Protein AF-A0A922YQ89-F1 (afdb_monomer_lite)

Sequence (114 aa):
MLVVNDPKRHALLHRCVQNNLPGCRIDVVDSYLDAMERSIRMDAHLLVLDLAMDSVLVPALKRFLARAAPQTLIHVFDDSRDHALCAGIDCNRPSVVLLKQSFSALTSGHIPLD

Secondary structure (DSSP, 8-state):
-EE---HHHHHHHHHHHHHHSTT----EES-HHHHHHHHHHSSSEEEEEETTT-TTTHHHHHHHHHHH-TTEEEEEE--TTGGGTT--SSTT-HHHHHHHHHHHHHHTT-----

pLDDT: mean 82.58, std 13.04, range [37.62, 93.25]

Structure (mmCIF, N/CA/C/O backbone):
data_AF-A0A922YQ89-F1
#
_entry.id   AF-A0A922YQ89-F1
#
loop_
_atom_site.group_PDB
_atom_site.id
_atom_site.type_symbol
_atom_site.label_atom_id
_atom_site.label_alt_id
_atom_site.label_comp_id
_atom_site.label_asym_id
_atom_site.label_entity_id
_atom_site.label_seq_id
_atom_site.pdbx_PDB_ins_code
_atom_site.Cartn_x
_atom_site.Cartn_y
_atom_site.Cartn_z
_atom_site.occupancy
_atom_site.B_iso_or_equiv
_atom_site.auth_seq_id
_atom_site.auth_comp_id
_atom_site.auth_asym_id
_atom_site.auth_atom_id
_atom_site.pdbx_PDB_model_num
ATOM 1 N N . MET A 1 1 ? -3.128 -4.750 2.204 1.00 88.31 1 MET A N 1
ATOM 2 C CA . MET A 1 1 ? -3.628 -4.643 0.820 1.00 88.31 1 MET A CA 1
ATOM 3 C C . MET A 1 1 ? -2.672 -3.789 -0.001 1.00 88.31 1 MET A C 1
ATOM 5 O O . MET A 1 1 ? -2.197 -2.779 0.509 1.00 88.31 1 MET A O 1
ATOM 9 N N . LEU A 1 2 ? -2.361 -4.205 -1.228 1.00 87.06 2 LEU A N 1
ATOM 10 C CA . LEU A 1 2 ? -1.453 -3.515 -2.150 1.00 87.06 2 LEU A CA 1
ATOM 11 C C . LEU A 1 2 ? -2.214 -3.095 -3.413 1.00 87.06 2 LEU A C 1
ATOM 13 O O . LEU A 1 2 ? -2.877 -3.936 -4.016 1.00 87.06 2 LEU A O 1
ATOM 17 N N . VAL A 1 3 ? -2.080 -1.828 -3.812 1.00 86.12 3 VAL A N 1
ATOM 18 C CA . VAL A 1 3 ? -2.616 -1.282 -5.068 1.00 86.12 3 VAL A CA 1
ATOM 19 C C . VAL A 1 3 ? -1.448 -0.870 -5.959 1.00 86.12 3 VAL A C 1
ATOM 21 O O . VAL A 1 3 ? -0.866 0.196 -5.759 1.00 86.12 3 VAL A O 1
ATOM 24 N N . VAL A 1 4 ? -1.051 -1.753 -6.874 1.00 84.44 4 VAL A N 1
ATOM 25 C CA . VAL A 1 4 ? 0.159 -1.620 -7.704 1.00 84.44 4 VAL A CA 1
ATOM 26 C C . VAL A 1 4 ? -0.110 -2.253 -9.065 1.00 84.44 4 VAL A C 1
ATOM 28 O O . VAL A 1 4 ? -0.546 -3.401 -9.123 1.00 84.44 4 VAL A O 1
ATOM 31 N N . ASN A 1 5 ? 0.210 -1.547 -10.149 1.00 83.75 5 ASN A N 1
ATOM 32 C CA . ASN A 1 5 ? 0.087 -2.066 -11.516 1.00 83.75 5 ASN A CA 1
ATOM 33 C C . ASN A 1 5 ? 1.415 -2.591 -12.100 1.00 83.75 5 ASN A C 1
ATOM 35 O O . ASN A 1 5 ? 1.392 -3.418 -13.010 1.00 83.75 5 ASN A O 1
ATOM 39 N N . ASP A 1 6 ? 2.569 -2.147 -11.588 1.00 84.56 6 ASP A N 1
ATOM 40 C CA . ASP A 1 6 ? 3.882 -2.587 -12.068 1.00 84.56 6 ASP A CA 1
ATOM 41 C C . ASP A 1 6 ? 4.301 -3.939 -11.444 1.00 84.56 6 ASP A C 1
ATOM 43 O O . ASP A 1 6 ? 4.447 -4.044 -10.220 1.00 84.56 6 ASP A O 1
ATOM 47 N N . PRO A 1 7 ? 4.575 -4.986 -12.250 1.00 84.50 7 PRO A N 1
ATOM 48 C CA . PRO A 1 7 ? 4.937 -6.305 -11.732 1.00 84.50 7 PRO A CA 1
ATOM 49 C C . PRO A 1 7 ? 6.241 -6.336 -10.922 1.00 84.50 7 PRO A C 1
ATOM 51 O O . PRO A 1 7 ? 6.367 -7.134 -9.989 1.00 84.50 7 PRO A O 1
ATOM 54 N N . LYS A 1 8 ? 7.227 -5.488 -11.254 1.00 84.38 8 LYS A N 1
ATOM 55 C CA . LYS A 1 8 ? 8.519 -5.463 -10.545 1.00 84.38 8 LYS A CA 1
ATOM 56 C C . LYS A 1 8 ? 8.358 -4.836 -9.166 1.00 84.38 8 LYS A C 1
ATOM 58 O O . LYS A 1 8 ? 8.871 -5.371 -8.182 1.00 84.38 8 LYS A O 1
ATOM 63 N N . ARG A 1 9 ? 7.614 -3.735 -9.082 1.00 84.88 9 ARG A N 1
ATOM 64 C CA . ARG A 1 9 ? 7.265 -3.062 -7.835 1.00 84.88 9 ARG A CA 1
ATOM 65 C C . ARG A 1 9 ? 6.369 -3.942 -6.979 1.00 84.88 9 ARG A C 1
ATOM 67 O O . ARG A 1 9 ? 6.618 -4.051 -5.783 1.00 84.88 9 ARG A O 1
ATOM 74 N N . HIS A 1 10 ? 5.413 -4.651 -7.578 1.00 87.19 10 HIS A N 1
ATOM 75 C CA . HIS A 1 10 ? 4.620 -5.644 -6.861 1.00 87.19 10 HIS A CA 1
ATOM 76 C C . HIS A 1 10 ? 5.519 -6.709 -6.215 1.00 87.19 10 HIS A C 1
ATOM 78 O O . HIS A 1 10 ? 5.420 -6.931 -5.009 1.00 87.19 10 HIS A O 1
ATOM 84 N N . ALA A 1 11 ? 6.455 -7.304 -6.963 1.00 87.06 11 ALA A N 1
ATOM 85 C CA . ALA A 1 11 ? 7.388 -8.292 -6.418 1.00 87.06 11 ALA A CA 1
ATOM 86 C C . ALA A 1 11 ? 8.269 -7.720 -5.288 1.00 87.06 11 ALA A C 1
ATOM 88 O O . ALA A 1 11 ? 8.491 -8.388 -4.275 1.00 87.06 11 ALA A O 1
ATOM 89 N N . LEU A 1 12 ? 8.741 -6.476 -5.429 1.00 86.12 12 LEU A N 1
ATOM 90 C CA . LEU A 1 12 ? 9.518 -5.778 -4.401 1.00 86.12 12 LEU A CA 1
ATOM 91 C C . LEU A 1 12 ? 8.704 -5.568 -3.118 1.00 86.12 12 LEU A C 1
ATOM 93 O O . LEU A 1 12 ? 9.168 -5.907 -2.028 1.00 86.12 12 LEU A O 1
ATOM 97 N N . LEU A 1 13 ? 7.497 -5.019 -3.245 1.00 87.06 13 LEU A N 1
ATOM 98 C CA . LEU A 1 13 ? 6.607 -4.727 -2.124 1.00 87.06 13 LEU A CA 1
ATOM 99 C C . LEU A 1 13 ? 6.164 -6.006 -1.427 1.00 87.06 13 LEU A C 1
ATOM 101 O O . LEU A 1 13 ? 6.235 -6.090 -0.203 1.00 87.06 13 LEU A O 1
ATOM 105 N N . HIS A 1 14 ? 5.794 -7.024 -2.198 1.00 88.25 14 HIS A N 1
ATOM 106 C CA . HIS A 1 14 ? 5.426 -8.330 -1.675 1.00 88.25 14 HIS A CA 1
ATOM 107 C C . HIS A 1 14 ? 6.570 -8.940 -0.859 1.00 88.25 14 HIS A C 1
ATOM 109 O O . 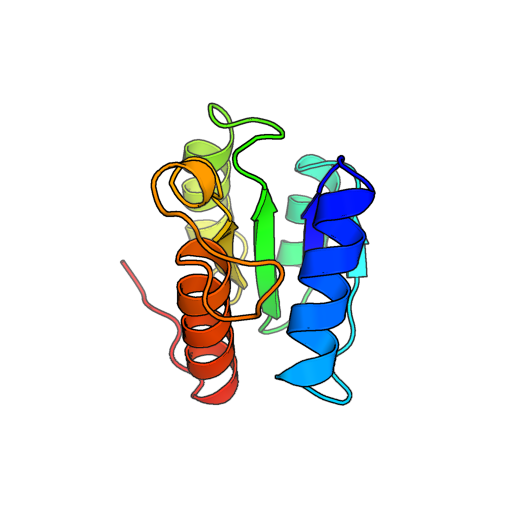HIS A 1 14 ? 6.375 -9.329 0.292 1.00 88.25 14 HIS A O 1
ATOM 115 N N . ARG A 1 15 ? 7.796 -8.940 -1.404 1.00 86.50 15 ARG A N 1
ATOM 116 C CA . ARG A 1 15 ? 8.987 -9.414 -0.685 1.00 86.50 15 ARG A CA 1
ATOM 117 C C . ARG A 1 15 ? 9.264 -8.588 0.571 1.00 86.50 15 ARG A C 1
ATOM 119 O O . ARG A 1 15 ? 9.636 -9.145 1.600 1.00 86.50 15 ARG A O 1
ATOM 126 N N . CYS A 1 16 ? 9.076 -7.270 0.506 1.00 86.38 16 CYS A N 1
ATOM 127 C CA . CYS A 1 16 ? 9.237 -6.395 1.662 1.00 86.38 16 CYS A CA 1
ATOM 128 C C . CYS A 1 16 ? 8.245 -6.754 2.776 1.00 86.38 16 CYS A C 1
ATOM 130 O O . CYS A 1 16 ? 8.664 -6.940 3.918 1.00 86.38 16 CYS A O 1
ATOM 132 N N . VAL A 1 17 ? 6.959 -6.920 2.457 1.00 87.25 17 VAL A N 1
ATOM 133 C CA . VAL A 1 17 ? 5.942 -7.314 3.443 1.00 87.25 17 VAL A CA 1
ATOM 134 C C . VAL A 1 17 ? 6.279 -8.680 4.038 1.00 87.25 17 VAL A C 1
ATOM 136 O O . VAL A 1 17 ? 6.332 -8.804 5.254 1.00 87.25 17 VAL A O 1
ATOM 139 N N . GLN A 1 18 ? 6.595 -9.682 3.214 1.00 86.19 18 GLN A N 1
ATOM 140 C CA . GLN A 1 18 ? 6.920 -11.030 3.696 1.00 86.19 18 GLN A CA 1
ATOM 141 C C . GLN A 1 18 ? 8.124 -11.062 4.646 1.00 86.19 18 GLN A C 1
ATOM 143 O O . GLN A 1 18 ? 8.107 -11.798 5.630 1.00 86.19 18 GLN A O 1
ATOM 148 N N . ASN A 1 19 ? 9.154 -10.258 4.372 1.00 86.06 19 ASN A N 1
ATOM 149 C CA . ASN A 1 19 ? 10.364 -10.217 5.193 1.00 86.06 19 ASN A CA 1
ATOM 150 C C . ASN A 1 19 ? 10.167 -9.500 6.537 1.00 86.06 19 ASN A C 1
ATOM 152 O O . ASN A 1 19 ? 10.887 -9.799 7.484 1.00 86.06 19 ASN A O 1
ATOM 156 N N . ASN A 1 20 ? 9.254 -8.525 6.614 1.00 84.81 20 ASN A N 1
ATOM 157 C CA . ASN A 1 20 ? 9.077 -7.696 7.814 1.00 84.81 20 ASN A CA 1
ATOM 158 C C . ASN A 1 20 ? 7.825 -8.075 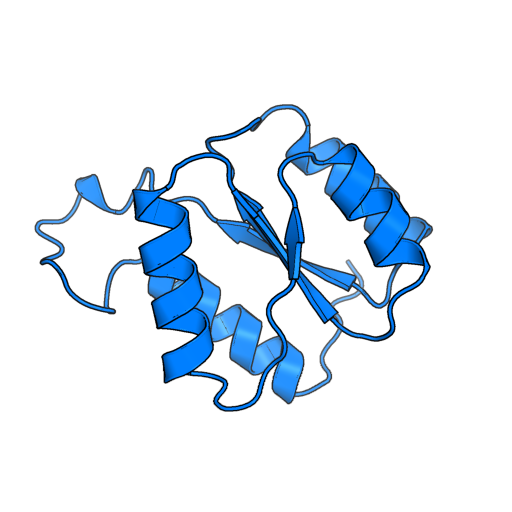8.623 1.00 84.81 20 ASN A C 1
ATOM 160 O O . ASN A 1 20 ? 7.772 -7.802 9.817 1.00 84.81 20 ASN A O 1
ATOM 164 N N . LEU A 1 21 ? 6.835 -8.708 7.991 1.00 84.50 21 LEU A N 1
ATOM 165 C CA . LEU A 1 21 ? 5.575 -9.147 8.590 1.00 84.50 21 LEU A CA 1
ATOM 166 C C . LEU A 1 21 ? 5.272 -10.602 8.176 1.00 84.50 21 LEU A C 1
ATOM 168 O O . LEU A 1 21 ? 4.349 -10.852 7.389 1.00 84.50 21 LEU A O 1
ATOM 172 N N . PRO A 1 22 ? 6.050 -11.585 8.668 1.00 80.88 22 PRO A N 1
ATOM 173 C CA . PRO A 1 22 ? 5.823 -12.988 8.340 1.00 80.88 22 PRO A CA 1
ATOM 174 C C . PRO A 1 22 ? 4.431 -13.433 8.814 1.00 80.88 22 PRO A C 1
ATOM 176 O O . PRO A 1 22 ? 4.040 -13.188 9.952 1.00 80.88 22 PRO A O 1
ATOM 179 N N . GLY A 1 23 ? 3.671 -14.079 7.926 1.00 81.12 23 GLY A N 1
ATOM 180 C CA . GLY A 1 23 ? 2.295 -14.520 8.198 1.00 81.12 23 GLY A CA 1
ATOM 181 C C . GLY A 1 23 ? 1.211 -13.467 7.938 1.00 81.12 23 GLY A C 1
ATOM 182 O O . GLY A 1 23 ? 0.028 -13.775 8.069 1.00 81.12 23 GLY A O 1
ATOM 183 N N . CYS A 1 24 ? 1.577 -12.247 7.528 1.00 84.00 24 CYS A N 1
ATOM 184 C CA . CYS A 1 24 ? 0.602 -11.248 7.101 1.00 84.00 24 CYS A CA 1
ATOM 185 C C . CYS A 1 24 ? -0.063 -11.663 5.781 1.00 84.00 24 CYS A C 1
ATOM 187 O O . CYS A 1 24 ? 0.605 -12.066 4.825 1.00 84.00 24 CYS A O 1
ATOM 189 N N . ARG A 1 25 ? -1.391 -11.535 5.717 1.00 86.88 25 ARG A N 1
ATOM 190 C CA . ARG A 1 25 ? -2.147 -11.741 4.484 1.00 86.88 25 ARG A CA 1
ATOM 191 C C . ARG A 1 25 ? -1.961 -10.541 3.555 1.00 86.88 25 ARG A C 1
ATOM 193 O O . ARG A 1 25 ? -2.241 -9.403 3.927 1.00 86.88 25 ARG A O 1
ATOM 200 N N . ILE A 1 26 ? -1.530 -10.813 2.328 1.00 88.56 26 ILE A N 1
ATOM 2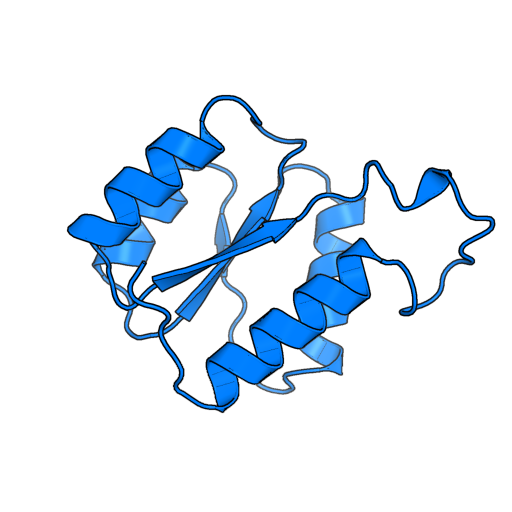01 C CA . ILE A 1 26 ? -1.340 -9.800 1.290 1.00 88.56 26 ILE A CA 1
ATOM 202 C C . ILE A 1 26 ? -2.447 -9.964 0.252 1.00 88.56 26 ILE A C 1
ATOM 204 O O . ILE A 1 26 ? -2.421 -10.897 -0.543 1.00 88.56 26 ILE A O 1
ATOM 208 N N . ASP A 1 27 ? -3.415 -9.050 0.255 1.00 88.88 27 ASP A N 1
ATOM 209 C CA . ASP A 1 27 ? -4.381 -8.923 -0.838 1.00 88.88 27 ASP A CA 1
ATOM 210 C C . ASP A 1 27 ? -3.873 -7.883 -1.844 1.00 88.88 27 ASP A C 1
ATOM 212 O O . ASP A 1 27 ? -3.503 -6.770 -1.455 1.00 88.88 27 ASP A O 1
ATOM 216 N N . VAL A 1 28 ? -3.851 -8.246 -3.125 1.00 86.69 28 VAL A N 1
ATOM 217 C CA . VAL A 1 28 ? -3.445 -7.374 -4.235 1.00 86.69 28 VAL A CA 1
ATOM 218 C C . VAL A 1 28 ? -4.690 -6.984 -5.018 1.00 86.69 28 VAL A C 1
ATOM 220 O O . VAL A 1 28 ? -5.547 -7.830 -5.283 1.00 86.69 28 VAL A O 1
ATOM 223 N N . VAL A 1 29 ? -4.792 -5.706 -5.357 1.00 87.19 29 VAL A N 1
ATOM 224 C CA . VAL A 1 29 ? -5.853 -5.150 -6.196 1.00 87.19 29 VAL A CA 1
ATOM 225 C C . VAL A 1 29 ? -5.226 -4.296 -7.292 1.00 87.19 29 VAL A C 1
ATOM 227 O O . VAL A 1 29 ? -4.214 -3.628 -7.083 1.00 87.19 29 VAL A O 1
ATOM 230 N N . ASP A 1 30 ? -5.822 -4.352 -8.470 1.00 80.19 30 ASP A N 1
ATOM 231 C CA . ASP A 1 30 ? -5.381 -3.702 -9.703 1.00 80.19 30 ASP A CA 1
ATOM 232 C C . ASP A 1 30 ? -6.072 -2.351 -9.947 1.00 80.19 30 ASP A C 1
ATOM 234 O O . ASP A 1 30 ? -5.694 -1.621 -10.863 1.00 80.19 30 ASP A O 1
ATOM 238 N N . SER A 1 31 ? -7.035 -1.970 -9.099 1.00 84.19 31 SER A N 1
ATOM 239 C CA . SER A 1 31 ? -7.721 -0.681 -9.171 1.00 84.19 31 SER A CA 1
ATOM 240 C C . SER A 1 31 ? -7.876 -0.006 -7.802 1.00 84.19 31 SER A C 1
ATOM 242 O O . SER A 1 31 ? -8.033 -0.652 -6.761 1.00 84.19 31 SER A O 1
ATOM 244 N N . TYR A 1 32 ? -7.876 1.332 -7.794 1.00 86.81 32 TYR A N 1
ATOM 245 C CA . TYR A 1 32 ? -8.195 2.107 -6.589 1.00 86.81 32 TYR A CA 1
ATOM 246 C C . TYR A 1 32 ? -9.653 1.942 -6.152 1.00 86.81 32 TYR A C 1
ATOM 248 O O . TYR A 1 32 ? -9.945 2.065 -4.964 1.00 86.81 32 TYR A O 1
ATOM 256 N N . LEU A 1 33 ? -10.566 1.677 -7.091 1.00 87.94 33 LEU A N 1
ATOM 257 C CA . LEU A 1 33 ? -11.979 1.479 -6.781 1.00 87.94 33 LEU A CA 1
ATOM 258 C C . LEU A 1 33 ? -12.174 0.208 -5.951 1.00 87.94 33 LEU A C 1
ATOM 260 O O . LEU A 1 33 ? -12.754 0.273 -4.870 1.00 87.94 33 LEU A O 1
ATOM 264 N N . ASP A 1 34 ? -11.588 -0.907 -6.390 1.00 88.81 34 ASP A N 1
ATOM 265 C CA . ASP A 1 34 ? -11.630 -2.169 -5.647 1.00 88.81 34 ASP A CA 1
ATOM 266 C C . ASP A 1 34 ? -10.940 -2.040 -4.289 1.00 88.81 34 ASP A C 1
ATOM 268 O O . ASP A 1 34 ? -11.412 -2.586 -3.289 1.00 88.81 34 ASP A O 1
ATOM 272 N N . ALA A 1 35 ? -9.839 -1.281 -4.231 1.00 89.81 35 ALA A N 1
ATOM 273 C CA . ALA A 1 35 ? -9.167 -0.976 -2.977 1.00 89.81 35 ALA A CA 1
ATOM 274 C C . ALA A 1 35 ? -10.107 -0.265 -1.993 1.00 89.81 35 ALA A C 1
ATOM 276 O O . ALA A 1 35 ? -10.202 -0.667 -0.837 1.00 89.81 35 ALA A O 1
ATOM 277 N N . MET A 1 36 ? -10.845 0.753 -2.447 1.00 90.75 36 MET A N 1
ATOM 278 C CA . MET A 1 36 ? -11.806 1.463 -1.599 1.00 90.75 36 MET A CA 1
ATOM 279 C C . MET A 1 36 ? -12.927 0.554 -1.111 1.00 90.75 36 MET A C 1
ATOM 281 O O . MET A 1 36 ? -13.205 0.521 0.088 1.00 90.75 36 MET A O 1
ATOM 285 N N . GLU A 1 37 ? -13.563 -0.188 -2.019 1.00 91.19 37 GLU A N 1
ATOM 286 C CA . GLU A 1 37 ? -14.687 -1.058 -1.669 1.00 91.19 37 GLU A CA 1
ATOM 287 C C . GLU A 1 37 ? -14.290 -2.125 -0.647 1.00 91.19 37 GLU A C 1
ATOM 289 O O . GLU A 1 37 ? -15.047 -2.411 0.286 1.00 91.19 37 GLU A O 1
ATOM 294 N N . ARG A 1 38 ? -13.086 -2.691 -0.792 1.00 91.38 38 ARG A N 1
ATOM 295 C CA . ARG A 1 38 ? -12.555 -3.676 0.153 1.00 91.38 38 ARG A CA 1
ATOM 296 C C . ARG A 1 38 ? -12.165 -3.039 1.477 1.00 91.38 38 ARG A C 1
ATOM 298 O O . ARG A 1 38 ? -12.538 -3.581 2.513 1.00 91.38 38 ARG A O 1
ATOM 305 N N . SER A 1 39 ? -11.495 -1.886 1.467 1.00 91.81 39 SER A N 1
ATOM 306 C CA . SER A 1 39 ? -11.046 -1.224 2.698 1.00 91.81 39 SER A CA 1
ATOM 307 C C . SER A 1 39 ? -12.189 -0.925 3.668 1.00 91.81 39 SER A C 1
ATOM 309 O O . SER A 1 39 ? -12.017 -1.092 4.870 1.00 91.81 39 SER A O 1
ATOM 311 N N . ILE A 1 40 ? -13.374 -0.565 3.168 1.00 91.62 40 ILE A N 1
ATOM 312 C CA . ILE A 1 40 ? -14.555 -0.289 4.008 1.00 91.62 40 ILE A CA 1
ATOM 313 C C . ILE A 1 40 ? -15.036 -1.538 4.761 1.00 91.62 40 ILE A C 1
ATOM 315 O O . ILE A 1 40 ? -15.608 -1.431 5.842 1.00 91.62 40 ILE A O 1
ATOM 319 N N . ARG A 1 41 ? -14.818 -2.729 4.195 1.00 90.31 41 ARG A N 1
ATOM 320 C CA . ARG A 1 41 ? -15.303 -4.009 4.740 1.00 90.31 41 ARG A CA 1
ATOM 321 C C . ARG A 1 41 ? -14.251 -4.758 5.551 1.00 90.31 41 ARG A C 1
ATOM 323 O O . ARG A 1 41 ? -14.565 -5.792 6.131 1.00 90.31 41 ARG A O 1
ATOM 330 N N . MET A 1 42 ? -13.010 -4.286 5.533 1.00 87.06 42 MET A N 1
ATOM 331 C CA . MET A 1 42 ? -11.893 -4.914 6.223 1.00 87.06 42 MET A CA 1
ATOM 332 C C . MET A 1 42 ? -11.698 -4.294 7.606 1.00 87.06 42 MET A C 1
ATOM 334 O O . MET A 1 42 ? -11.869 -3.087 7.790 1.00 87.06 42 MET A O 1
ATOM 338 N N . ASP A 1 43 ? -11.265 -5.124 8.554 1.00 86.38 43 ASP A N 1
ATOM 339 C CA . ASP A 1 43 ? -10.746 -4.675 9.848 1.00 86.38 43 ASP A CA 1
ATOM 340 C C . ASP A 1 43 ? -9.448 -3.863 9.674 1.00 86.38 43 ASP A C 1
ATOM 342 O O . ASP A 1 43 ? -9.033 -3.553 8.556 1.00 86.38 43 ASP A O 1
ATOM 346 N N . ALA A 1 44 ? -8.786 -3.499 10.7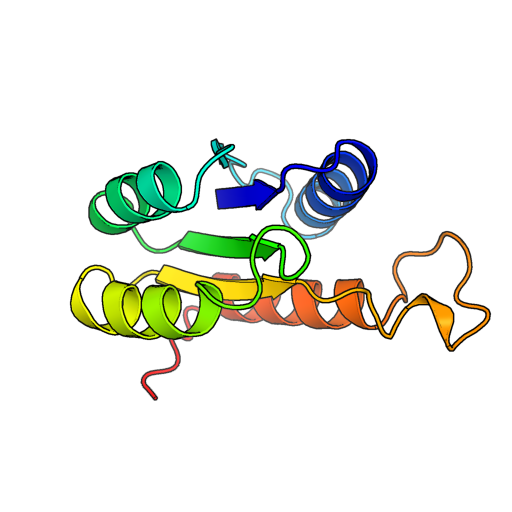76 1.00 86.75 44 ALA A N 1
ATOM 347 C CA . ALA A 1 44 ? -7.539 -2.736 10.747 1.00 86.75 44 ALA A CA 1
ATOM 348 C C . ALA A 1 44 ? -6.503 -3.364 9.792 1.00 86.75 44 ALA A C 1
ATOM 350 O O . ALA A 1 44 ? -6.050 -4.495 9.980 1.00 86.75 44 ALA A O 1
ATOM 351 N N . HIS A 1 45 ? -6.128 -2.620 8.752 1.00 90.31 45 HIS A N 1
ATOM 352 C CA . HIS A 1 45 ? -5.213 -3.082 7.714 1.00 90.31 45 HIS A CA 1
ATOM 353 C C . HIS A 1 45 ? -4.371 -1.930 7.172 1.00 90.31 45 HIS A C 1
ATOM 355 O O . HIS A 1 45 ? -4.747 -0.762 7.246 1.00 90.31 45 HIS A O 1
ATOM 361 N N . LEU A 1 46 ? -3.226 -2.282 6.586 1.00 92.25 46 LEU A N 1
ATOM 362 C CA . LEU A 1 46 ? -2.394 -1.353 5.833 1.00 92.25 46 LEU A CA 1
ATOM 363 C C . LEU A 1 46 ? -2.748 -1.425 4.347 1.00 92.25 46 LEU A C 1
ATOM 365 O O . LEU A 1 46 ? -2.662 -2.492 3.729 1.00 92.25 46 LEU A O 1
ATOM 369 N N . LEU A 1 47 ? -3.122 -0.286 3.781 1.00 93.25 47 LEU A N 1
ATOM 370 C CA . LEU A 1 47 ? -3.309 -0.060 2.359 1.00 93.25 47 LEU A CA 1
ATOM 371 C C . LEU A 1 47 ? -2.082 0.652 1.791 1.00 93.25 47 LEU A C 1
ATOM 373 O O . LEU A 1 47 ? -1.791 1.789 2.158 1.00 93.25 47 LEU A O 1
ATOM 377 N N . VAL A 1 48 ? -1.374 -0.013 0.883 1.00 92.12 48 VAL A N 1
ATOM 378 C CA . VAL A 1 48 ? -0.236 0.562 0.161 1.00 92.12 48 VAL A CA 1
ATOM 379 C C . VAL A 1 48 ? -0.712 1.029 -1.209 1.00 92.12 48 VAL A C 1
ATOM 381 O O . VAL A 1 48 ? -1.135 0.208 -2.022 1.00 92.12 48 VAL A O 1
ATOM 384 N N . LEU A 1 49 ? -0.647 2.335 -1.450 1.00 91.00 49 LEU A N 1
ATOM 385 C CA . LEU A 1 49 ? -1.008 2.982 -2.708 1.00 91.00 49 LEU A CA 1
ATOM 386 C C . LEU A 1 49 ? 0.255 3.300 -3.495 1.00 91.00 49 LEU A C 1
ATOM 388 O O . LEU A 1 49 ? 1.086 4.071 -3.022 1.00 91.00 49 LEU A O 1
ATOM 392 N N . ASP A 1 50 ? 0.390 2.753 -4.694 1.00 88.69 50 ASP A N 1
ATOM 393 C CA . ASP A 1 50 ? 1.472 3.122 -5.598 1.00 88.69 50 ASP A CA 1
ATOM 394 C C . ASP A 1 50 ? 1.244 4.523 -6.181 1.00 88.69 50 ASP A C 1
ATOM 396 O O . ASP A 1 50 ? 0.268 4.744 -6.899 1.00 88.69 50 ASP A O 1
ATOM 400 N N . LEU A 1 51 ? 2.131 5.478 -5.880 1.00 87.88 51 LEU A N 1
ATOM 401 C CA . LEU A 1 51 ? 2.016 6.849 -6.382 1.00 87.88 51 LEU A CA 1
ATOM 402 C C . LEU A 1 51 ? 2.154 6.922 -7.908 1.00 87.88 51 LEU A C 1
ATOM 404 O O . LEU A 1 51 ? 1.564 7.804 -8.530 1.00 87.88 51 LEU A O 1
ATOM 408 N N . ALA A 1 52 ? 2.916 6.013 -8.521 1.00 85.56 52 ALA A N 1
ATOM 409 C CA . ALA A 1 52 ? 3.134 6.041 -9.964 1.00 85.56 52 ALA A CA 1
ATOM 410 C C . ALA A 1 52 ? 1.918 5.544 -10.759 1.00 85.56 52 ALA A C 1
ATOM 412 O O . ALA A 1 52 ? 1.874 5.740 -11.971 1.00 85.56 52 ALA A O 1
ATOM 413 N N . MET A 1 53 ? 0.965 4.877 -10.098 1.00 82.94 53 MET A N 1
ATOM 414 C CA . MET A 1 53 ? -0.232 4.364 -10.754 1.00 82.94 53 MET A CA 1
ATOM 415 C C . MET A 1 53 ? -1.216 5.497 -11.069 1.00 82.94 53 MET A C 1
ATOM 417 O O . MET A 1 53 ? -1.634 5.626 -12.215 1.00 82.94 53 MET A O 1
ATOM 421 N N . ASP A 1 54 ? -1.544 6.342 -10.086 1.00 81.81 54 ASP A N 1
ATOM 422 C CA . ASP A 1 54 ? -2.238 7.617 -10.310 1.00 81.81 54 ASP A CA 1
ATOM 423 C C . ASP A 1 54 ? -2.006 8.580 -9.135 1.00 81.81 54 ASP A C 1
ATOM 425 O O . ASP A 1 54 ? -2.647 8.505 -8.082 1.00 81.81 54 ASP A O 1
ATOM 429 N N . SER A 1 55 ? -1.090 9.528 -9.317 1.00 82.38 55 SER A N 1
ATOM 430 C CA . SER A 1 55 ? -0.754 10.504 -8.279 1.00 82.38 55 SER A CA 1
ATOM 431 C C . SER A 1 55 ? -1.864 11.525 -8.014 1.00 82.38 55 SER A C 1
ATOM 433 O O . SER A 1 55 ? -1.915 12.104 -6.925 1.00 82.38 55 SER A O 1
ATOM 435 N N . VAL A 1 56 ? -2.775 11.734 -8.971 1.00 86.62 56 VAL A N 1
ATOM 436 C CA . VAL A 1 56 ? -3.865 12.713 -8.870 1.00 86.62 56 VAL A CA 1
ATOM 437 C C . VAL A 1 56 ? -4.976 12.188 -7.964 1.00 86.62 56 VAL A C 1
ATOM 439 O O . VAL A 1 56 ? -5.577 12.959 -7.212 1.00 86.62 56 VAL A O 1
ATOM 442 N N . LEU A 1 57 ? -5.231 10.877 -7.989 1.00 85.62 57 LEU A N 1
ATOM 443 C CA . LEU A 1 57 ? -6.300 10.257 -7.201 1.00 85.62 57 LEU A CA 1
ATOM 444 C C . LEU A 1 57 ? -5.925 9.996 -5.739 1.00 85.62 57 LEU A C 1
ATOM 446 O O . LEU A 1 57 ? -6.811 9.989 -4.881 1.00 85.62 57 LEU A O 1
ATOM 450 N N . VAL A 1 58 ? -4.637 9.838 -5.417 1.00 88.44 58 VAL A N 1
ATOM 451 C CA . VAL A 1 58 ? -4.171 9.523 -4.051 1.00 88.44 58 VAL A CA 1
ATOM 452 C C . VAL A 1 58 ? -4.730 10.481 -2.980 1.00 88.44 58 VAL A C 1
ATOM 454 O O . VAL A 1 58 ? -5.262 9.992 -1.978 1.00 88.44 58 VAL A O 1
ATOM 457 N N . PRO A 1 59 ? -4.697 11.823 -3.136 1.00 88.94 59 PRO A N 1
ATOM 458 C CA . PRO A 1 59 ? -5.251 12.735 -2.132 1.00 88.94 59 PRO A CA 1
ATOM 459 C C . PRO A 1 59 ? -6.763 12.583 -1.925 1.00 88.94 59 PRO A C 1
ATOM 461 O O . PRO A 1 59 ? -7.243 12.676 -0.792 1.00 88.94 59 PRO A O 1
ATOM 464 N N . ALA A 1 60 ? -7.520 12.347 -3.001 1.00 90.31 60 ALA A N 1
ATOM 465 C CA . ALA A 1 60 ? -8.960 12.121 -2.920 1.00 90.31 60 ALA A CA 1
ATOM 466 C C . ALA A 1 60 ? -9.267 10.799 -2.202 1.00 90.31 60 ALA A C 1
ATOM 468 O O . ALA A 1 60 ? -10.121 10.770 -1.315 1.00 90.31 60 ALA A O 1
ATOM 469 N N . LEU A 1 61 ? -8.501 9.745 -2.505 1.00 90.25 61 LEU A N 1
ATOM 470 C CA . LEU A 1 61 ? -8.611 8.440 -1.858 1.00 90.25 61 LEU A CA 1
ATOM 471 C C . LEU A 1 61 ? -8.366 8.528 -0.352 1.00 90.25 61 LEU A C 1
ATOM 473 O O . LEU A 1 61 ? -9.157 8.015 0.436 1.00 90.25 61 LEU A O 1
ATOM 477 N N . LYS A 1 62 ? -7.300 9.231 0.056 1.00 91.31 62 LYS A N 1
ATOM 478 C CA . LYS A 1 62 ? -6.976 9.441 1.474 1.00 91.31 62 LYS A CA 1
ATOM 479 C C . LYS A 1 62 ? -8.125 10.123 2.209 1.00 91.31 62 LYS A C 1
ATOM 481 O O . LYS A 1 62 ? -8.532 9.656 3.266 1.00 91.31 62 LYS A O 1
ATOM 486 N N . ARG A 1 63 ? -8.687 11.190 1.630 1.00 92.06 63 ARG A N 1
ATOM 487 C CA . ARG A 1 63 ? -9.828 11.914 2.220 1.00 92.06 63 ARG A CA 1
ATOM 488 C C . ARG A 1 63 ? -11.080 11.050 2.328 1.00 92.06 63 ARG A C 1
ATOM 490 O O . ARG A 1 63 ? -11.804 11.160 3.313 1.00 92.06 63 ARG A O 1
ATOM 497 N N . PHE A 1 64 ? -11.346 10.223 1.321 1.00 92.69 64 PHE A N 1
ATOM 498 C CA . PHE A 1 64 ? -12.478 9.305 1.337 1.00 92.69 64 PHE A CA 1
ATOM 499 C C . PHE A 1 64 ? -12.314 8.244 2.432 1.00 92.69 64 PHE A C 1
ATOM 501 O O . PHE A 1 64 ? -13.189 8.105 3.285 1.00 92.69 64 PHE A O 1
ATOM 508 N N . LEU A 1 65 ? -11.176 7.549 2.456 1.00 92.94 65 LEU A N 1
ATOM 509 C CA . LEU A 1 65 ? -10.915 6.462 3.400 1.00 92.94 65 LEU A CA 1
ATOM 510 C C . LEU A 1 65 ? -10.811 6.949 4.846 1.00 92.94 65 LEU A C 1
ATOM 512 O O . LEU A 1 65 ? -11.310 6.268 5.733 1.00 92.94 65 LEU A O 1
ATOM 516 N N . ALA A 1 66 ? -10.297 8.157 5.089 1.00 92.00 66 ALA A N 1
ATOM 517 C CA . ALA A 1 66 ? -10.318 8.764 6.421 1.00 92.00 66 ALA A CA 1
ATOM 518 C C . ALA A 1 66 ? -11.742 8.885 7.001 1.00 92.00 66 ALA A C 1
ATOM 520 O O . ALA A 1 66 ? -11.921 8.864 8.215 1.00 92.00 66 ALA A O 1
ATOM 521 N N . ARG A 1 67 ? -12.767 9.000 6.143 1.00 92.12 67 ARG A N 1
ATOM 522 C CA . ARG A 1 67 ? -14.177 9.079 6.555 1.00 92.12 67 ARG A CA 1
ATOM 523 C C . ARG A 1 67 ? -14.880 7.725 6.524 1.00 92.12 67 ARG A C 1
ATOM 525 O O . ARG A 1 67 ? -15.648 7.421 7.427 1.00 92.12 67 ARG A O 1
ATOM 532 N N . ALA A 1 68 ? -14.663 6.947 5.466 1.00 92.75 68 ALA A N 1
ATOM 533 C CA . ALA A 1 68 ? -15.414 5.723 5.195 1.00 92.75 68 ALA A CA 1
ATOM 534 C C . ALA A 1 68 ? -14.790 4.463 5.815 1.00 92.75 68 ALA A C 1
ATOM 536 O O . ALA A 1 68 ? -15.496 3.485 6.041 1.00 92.75 68 ALA A O 1
ATOM 537 N N . ALA A 1 69 ? -13.480 4.475 6.066 1.00 92.69 69 ALA A N 1
ATOM 538 C CA . ALA A 1 69 ? -12.724 3.348 6.599 1.00 92.69 69 ALA A CA 1
ATOM 539 C C . ALA A 1 69 ? -11.556 3.839 7.484 1.00 92.69 69 ALA A C 1
ATOM 541 O O . ALA A 1 69 ? -10.395 3.575 7.155 1.00 92.69 69 ALA A O 1
ATOM 542 N N . PRO A 1 70 ? -11.828 4.566 8.589 1.00 90.31 70 PRO A N 1
ATOM 543 C CA . PRO A 1 70 ? -10.799 5.185 9.436 1.00 90.31 70 PRO A CA 1
ATOM 544 C C . PRO A 1 70 ? -9.825 4.176 10.067 1.00 90.31 70 PRO A C 1
ATOM 546 O O . PRO A 1 70 ? -8.727 4.544 10.465 1.00 90.31 70 PRO A O 1
ATOM 549 N N . GLN A 1 71 ? -10.194 2.894 10.122 1.00 88.56 71 GLN A N 1
ATOM 550 C CA . GLN A 1 71 ? -9.317 1.792 10.524 1.00 88.56 71 GLN A CA 1
ATOM 551 C C . GLN A 1 71 ? -8.200 1.481 9.511 1.00 88.56 71 GLN A C 1
ATOM 553 O O . GLN A 1 71 ? -7.297 0.696 9.805 1.00 88.56 71 GLN A O 1
ATOM 558 N N . THR A 1 72 ? -8.273 2.046 8.305 1.00 91.81 72 THR A N 1
ATOM 559 C CA . THR A 1 72 ? -7.300 1.819 7.236 1.00 91.81 72 THR A CA 1
ATOM 560 C C . THR A 1 72 ? -6.078 2.701 7.450 1.00 91.81 72 THR A C 1
ATOM 562 O O . THR A 1 72 ? -6.143 3.920 7.301 1.00 91.81 72 THR A O 1
ATOM 565 N N . LEU A 1 73 ? -4.928 2.086 7.713 1.00 91.75 73 LEU A N 1
ATOM 566 C CA . LEU A 1 73 ? -3.647 2.778 7.631 1.00 91.75 73 LEU A CA 1
ATOM 567 C C . LEU A 1 73 ? -3.267 2.926 6.162 1.00 91.75 73 LEU A C 1
ATOM 569 O O . LEU A 1 73 ? -3.217 1.936 5.438 1.00 91.75 73 LEU A O 1
ATOM 573 N N . ILE A 1 74 ? -2.982 4.145 5.709 1.00 92.44 74 ILE A N 1
ATOM 574 C CA . ILE A 1 74 ? -2.647 4.404 4.305 1.00 92.44 74 ILE A CA 1
ATOM 575 C C . ILE A 1 74 ? -1.165 4.744 4.187 1.00 92.44 74 ILE A C 1
ATOM 577 O O . ILE A 1 74 ? -0.710 5.756 4.719 1.00 92.44 74 ILE A O 1
ATOM 581 N N . HIS A 1 75 ? -0.430 3.936 3.429 1.00 92.81 75 HIS A N 1
ATOM 582 C CA . HIS A 1 75 ? 0.931 4.233 3.001 1.00 92.81 75 HIS A CA 1
ATOM 583 C C . HIS A 1 75 ? 0.934 4.565 1.510 1.00 92.81 75 HIS A C 1
ATOM 585 O O . HIS A 1 75 ? 0.462 3.780 0.693 1.00 92.81 75 HIS A O 1
ATOM 591 N N . VAL A 1 76 ? 1.489 5.717 1.147 1.00 92.06 76 VAL A N 1
ATOM 592 C CA . VAL A 1 76 ? 1.718 6.075 -0.255 1.00 92.06 76 VAL A CA 1
ATOM 593 C C . VAL A 1 76 ? 3.147 5.687 -0.593 1.00 92.06 76 VAL A C 1
ATOM 595 O O . VAL A 1 76 ? 4.084 6.250 -0.031 1.00 92.06 76 VAL A O 1
ATOM 598 N N . PHE A 1 77 ? 3.301 4.712 -1.480 1.00 90.88 77 PHE A N 1
ATOM 599 C CA . PHE A 1 77 ? 4.597 4.257 -1.943 1.00 90.88 77 PHE A CA 1
ATOM 600 C C . PHE A 1 77 ? 5.085 5.157 -3.078 1.00 90.88 77 PHE A C 1
ATOM 602 O O . PHE A 1 77 ? 4.472 5.217 -4.143 1.00 90.88 77 PHE A O 1
ATOM 609 N N . ASP A 1 78 ? 6.194 5.846 -2.831 1.00 89.88 78 ASP A N 1
ATOM 610 C CA . ASP A 1 78 ? 6.862 6.739 -3.772 1.00 89.88 78 ASP A CA 1
ATOM 611 C C . ASP A 1 78 ? 8.351 6.376 -3.841 1.00 89.88 78 ASP A C 1
ATOM 613 O O . ASP A 1 78 ? 9.099 6.580 -2.883 1.00 89.88 78 ASP A O 1
ATOM 617 N N . ASP A 1 79 ? 8.773 5.817 -4.975 1.00 86.31 79 ASP A N 1
ATOM 618 C CA . ASP A 1 79 ? 10.160 5.449 -5.274 1.00 86.31 79 ASP A CA 1
ATOM 619 C C . ASP A 1 79 ? 10.854 6.441 -6.224 1.00 86.31 79 ASP A C 1
ATOM 621 O O . ASP A 1 79 ? 11.985 6.203 -6.663 1.00 86.31 79 ASP A O 1
ATOM 625 N N . SER A 1 80 ? 10.237 7.598 -6.501 1.00 83.88 80 SER A N 1
ATOM 626 C CA . SER A 1 80 ? 10.833 8.648 -7.343 1.00 83.88 80 SER A CA 1
ATOM 627 C C . SER A 1 80 ? 12.188 9.125 -6.807 1.00 83.88 80 SER A C 1
ATOM 629 O O . SER A 1 80 ? 13.085 9.485 -7.572 1.00 83.88 80 SER A O 1
ATOM 631 N N . ARG A 1 81 ? 12.374 9.066 -5.483 1.00 79.06 81 ARG A N 1
ATOM 632 C CA . ARG A 1 81 ? 13.611 9.455 -4.790 1.00 79.06 81 ARG A CA 1
ATOM 633 C C . ARG A 1 81 ? 14.625 8.323 -4.646 1.00 79.06 81 ARG A C 1
ATOM 635 O O . ARG A 1 81 ? 15.763 8.592 -4.267 1.00 79.06 81 ARG A O 1
ATOM 642 N N . ASP A 1 82 ? 14.258 7.087 -4.975 1.00 78.88 82 ASP A N 1
ATOM 643 C CA . ASP A 1 82 ? 15.155 5.934 -4.840 1.00 78.88 82 ASP A CA 1
ATOM 644 C C . ASP A 1 82 ? 16.299 5.969 -5.860 1.00 78.88 82 ASP A C 1
ATOM 646 O O . ASP A 1 82 ? 17.368 5.423 -5.603 1.00 78.88 82 ASP A O 1
ATOM 650 N N . HIS A 1 83 ? 16.091 6.644 -6.995 1.00 63.00 83 HIS A N 1
ATOM 651 C CA . HIS A 1 83 ? 17.053 6.749 -8.095 1.00 63.00 83 HIS A CA 1
ATOM 652 C C . HIS A 1 83 ? 18.110 7.845 -7.879 1.00 63.00 83 HIS A C 1
ATOM 654 O O . HIS A 1 83 ? 19.130 7.855 -8.563 1.00 63.00 83 HIS A O 1
ATOM 660 N N . ALA A 1 84 ? 17.881 8.777 -6.946 1.00 58.75 84 ALA A N 1
ATOM 661 C CA . 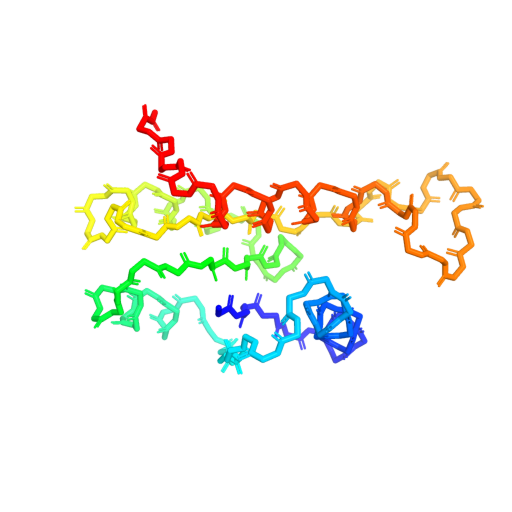ALA A 1 84 ? 18.795 9.892 -6.680 1.00 58.75 84 ALA A CA 1
ATOM 662 C C . ALA A 1 84 ? 20.011 9.488 -5.826 1.00 58.75 84 ALA A C 1
ATOM 664 O O . ALA A 1 84 ? 20.994 10.223 -5.754 1.00 58.75 84 ALA A O 1
ATOM 665 N N . LEU A 1 85 ? 19.959 8.320 -5.188 1.00 50.56 85 LEU A N 1
ATOM 666 C CA . LEU A 1 85 ? 21.106 7.700 -4.545 1.00 50.56 85 LEU A CA 1
ATOM 667 C C . LEU A 1 85 ? 21.531 6.495 -5.382 1.00 50.56 85 LEU A C 1
ATOM 669 O O . LEU A 1 85 ? 20.684 5.807 -5.943 1.00 50.56 85 LEU A O 1
ATOM 673 N N . CYS A 1 86 ? 22.825 6.171 -5.387 1.00 47.09 86 CYS A N 1
ATOM 674 C CA . CYS A 1 86 ? 23.347 4.840 -5.719 1.00 47.09 86 CYS A CA 1
ATOM 675 C C . CYS A 1 86 ? 22.827 3.779 -4.720 1.00 47.09 86 CYS A C 1
ATOM 677 O O . CYS A 1 86 ? 23.600 3.040 -4.112 1.00 47.09 86 CYS A O 1
ATOM 679 N N . ALA A 1 87 ? 21.519 3.749 -4.473 1.00 45.38 87 ALA A N 1
ATOM 680 C CA . ALA A 1 87 ? 20.842 2.800 -3.631 1.00 45.38 87 ALA A CA 1
ATOM 681 C C . ALA A 1 87 ? 20.870 1.483 -4.395 1.00 45.38 87 ALA A C 1
ATOM 683 O O . ALA A 1 87 ? 20.207 1.319 -5.420 1.00 45.38 87 ALA A O 1
ATOM 684 N N . GLY A 1 88 ? 21.716 0.572 -3.921 1.00 49.31 88 GLY A N 1
ATOM 685 C CA . GLY A 1 88 ? 21.819 -0.772 -4.452 1.00 49.31 88 GLY A CA 1
ATOM 686 C C . GLY A 1 88 ? 20.470 -1.495 -4.491 1.00 49.31 88 GLY A C 1
ATOM 687 O O . GLY A 1 88 ? 19.393 -0.975 -4.186 1.00 49.31 88 GLY A O 1
ATOM 688 N N . ILE A 1 89 ? 20.535 -2.770 -4.835 1.00 53.38 89 ILE A N 1
ATOM 689 C CA . ILE A 1 89 ? 19.395 -3.693 -4.955 1.00 53.38 89 ILE A CA 1
ATOM 690 C C . ILE A 1 89 ? 18.747 -3.983 -3.573 1.00 53.38 89 ILE A C 1
ATOM 692 O O . ILE A 1 89 ? 17.946 -4.899 -3.414 1.00 53.38 89 ILE A O 1
ATOM 696 N N . ASP A 1 90 ? 19.089 -3.194 -2.556 1.00 56.47 90 ASP A N 1
ATOM 697 C CA . ASP A 1 90 ? 18.950 -3.511 -1.150 1.00 56.47 90 ASP A CA 1
ATOM 698 C C . ASP A 1 90 ? 17.781 -2.804 -0.475 1.00 56.47 90 ASP A C 1
ATOM 700 O O . ASP A 1 90 ? 17.360 -1.698 -0.820 1.00 56.47 90 ASP A O 1
ATOM 704 N N . CYS A 1 91 ? 17.317 -3.459 0.584 1.00 58.06 91 CYS A N 1
ATOM 705 C CA . CYS A 1 91 ? 16.221 -3.099 1.479 1.00 58.06 91 CYS A CA 1
ATOM 706 C C . CYS A 1 91 ? 16.370 -1.743 2.217 1.00 58.06 91 CYS A C 1
ATOM 708 O O . CYS A 1 91 ? 15.627 -1.503 3.175 1.00 58.06 91 CYS A O 1
ATOM 710 N N . ASN A 1 92 ? 17.327 -0.906 1.806 1.00 69.31 92 ASN A N 1
ATOM 711 C CA . ASN A 1 92 ? 17.685 0.399 2.367 1.00 69.31 92 ASN A CA 1
ATOM 712 C C . ASN A 1 92 ? 17.238 1.575 1.486 1.00 69.31 92 ASN A C 1
ATOM 714 O O . ASN A 1 92 ? 17.573 2.722 1.777 1.00 69.31 92 ASN A O 1
ATOM 718 N N . ARG A 1 93 ? 16.487 1.312 0.409 1.00 81.12 93 ARG A N 1
ATOM 719 C CA . ARG A 1 93 ? 15.844 2.373 -0.372 1.00 81.12 93 ARG A CA 1
ATOM 720 C C . ARG A 1 93 ? 14.948 3.232 0.528 1.00 81.12 93 ARG A C 1
ATOM 722 O O . ARG A 1 93 ? 14.217 2.657 1.339 1.00 81.12 93 ARG A O 1
ATOM 729 N N . PRO A 1 94 ? 14.967 4.569 0.390 1.00 85.19 94 PRO A N 1
ATOM 730 C CA . PRO A 1 94 ? 14.118 5.456 1.180 1.00 85.19 94 PRO A CA 1
ATOM 731 C C . PRO A 1 94 ? 12.640 5.046 1.168 1.00 85.19 94 PRO A C 1
ATOM 733 O O . PRO A 1 94 ? 12.031 4.966 2.234 1.00 85.19 94 PRO A O 1
ATOM 736 N N . SER A 1 95 ? 12.093 4.695 -0.001 1.00 87.44 95 SER A N 1
ATOM 737 C CA . SER A 1 95 ? 10.709 4.217 -0.140 1.00 87.44 95 SER A CA 1
ATOM 738 C C . SER A 1 95 ? 10.423 2.975 0.723 1.00 87.44 95 SER A C 1
ATOM 740 O O . SER A 1 95 ? 9.428 2.903 1.443 1.00 87.44 95 SER A O 1
ATOM 742 N N . VAL A 1 96 ? 11.347 2.011 0.723 1.00 87.62 96 VAL A N 1
ATOM 743 C CA . VAL A 1 96 ? 11.258 0.754 1.476 1.00 87.62 96 VAL A CA 1
ATOM 744 C C . VAL A 1 96 ? 11.402 0.995 2.978 1.00 87.62 96 VAL A C 1
ATOM 746 O O . VAL A 1 96 ? 10.725 0.345 3.773 1.00 87.62 96 VAL A O 1
ATOM 749 N N . VAL A 1 97 ? 12.262 1.929 3.386 1.00 88.06 97 VAL A N 1
ATOM 750 C CA . VAL A 1 97 ? 12.419 2.314 4.796 1.00 88.06 97 VAL A CA 1
ATOM 751 C C . VAL A 1 97 ? 11.136 2.953 5.328 1.00 88.06 97 VAL A C 1
ATOM 753 O O . VAL A 1 97 ? 10.671 2.567 6.400 1.00 88.06 97 VAL A O 1
ATOM 756 N N . LEU A 1 98 ? 10.524 3.866 4.570 1.00 89.50 98 LEU A N 1
ATOM 757 C CA . LEU A 1 98 ? 9.243 4.476 4.941 1.00 89.50 98 LEU A CA 1
ATOM 758 C C . LEU A 1 98 ? 8.125 3.430 5.023 1.00 89.50 98 LEU A C 1
ATOM 760 O O . LEU A 1 98 ? 7.325 3.445 5.957 1.00 89.50 98 LEU A O 1
ATOM 764 N N . LEU A 1 99 ? 8.094 2.477 4.091 1.00 90.56 99 LEU A N 1
ATOM 765 C CA . LEU A 1 99 ? 7.129 1.380 4.129 1.00 90.56 99 LEU A CA 1
ATOM 766 C C . LEU A 1 99 ? 7.283 0.522 5.395 1.00 90.56 99 LEU A C 1
ATOM 768 O O . LEU A 1 99 ? 6.291 0.198 6.048 1.00 90.56 99 LEU A O 1
ATOM 772 N N . LYS A 1 100 ? 8.521 0.207 5.793 1.00 89.25 100 LYS A N 1
ATOM 773 C CA . LYS A 1 100 ? 8.801 -0.516 7.044 1.00 89.25 100 LYS A CA 1
ATOM 774 C C . LYS A 1 100 ? 8.304 0.238 8.276 1.00 89.25 100 LYS A C 1
ATOM 776 O O . LYS A 1 100 ? 7.776 -0.385 9.190 1.00 89.25 100 LYS A O 1
ATOM 781 N N . GLN A 1 101 ? 8.416 1.565 8.299 1.00 88.69 101 GLN A N 1
ATOM 782 C CA . GLN A 1 101 ? 7.862 2.370 9.393 1.00 88.69 101 GLN A CA 1
ATOM 783 C C . GLN A 1 101 ? 6.334 2.247 9.467 1.00 88.69 101 GLN A C 1
ATOM 785 O O . GLN A 1 101 ? 5.780 2.137 10.560 1.00 88.69 101 GLN A O 1
ATOM 790 N N . SER A 1 102 ? 5.649 2.186 8.321 1.00 89.44 102 SER A N 1
ATOM 791 C CA . SER A 1 102 ? 4.204 1.934 8.286 1.00 89.44 102 SER A CA 1
ATOM 792 C C . SER A 1 102 ? 3.831 0.531 8.778 1.00 89.44 102 SER A C 1
ATOM 794 O O . SER A 1 102 ? 2.794 0.377 9.421 1.00 89.44 102 SER A O 1
ATOM 796 N N . PHE A 1 103 ? 4.678 -0.482 8.560 1.00 88.88 103 PHE A N 1
ATOM 797 C CA . PHE A 1 103 ? 4.492 -1.802 9.179 1.00 88.88 103 PHE A CA 1
ATOM 798 C C . PHE A 1 103 ? 4.563 -1.724 10.704 1.00 88.88 103 PHE A C 1
ATOM 800 O O . PHE A 1 103 ? 3.687 -2.258 11.380 1.00 88.88 103 PHE A O 1
ATOM 807 N N . SER A 1 104 ? 5.547 -1.001 11.244 1.00 85.62 104 SER A N 1
ATOM 808 C CA . SER A 1 104 ? 5.674 -0.802 12.691 1.00 85.62 104 SER A CA 1
ATOM 809 C C . SER A 1 104 ? 4.467 -0.072 13.291 1.00 85.62 104 SER A C 1
ATOM 811 O O . SER A 1 104 ? 4.053 -0.390 14.407 1.00 85.62 104 SER A O 1
ATOM 813 N N . ALA A 1 105 ? 3.872 0.877 12.560 1.00 84.25 105 ALA A N 1
ATOM 814 C CA . ALA A 1 105 ? 2.648 1.564 12.982 1.00 84.25 105 ALA A CA 1
ATOM 815 C C . ALA A 1 105 ? 1.444 0.607 13.033 1.00 84.25 105 ALA A C 1
ATOM 817 O O . ALA A 1 105 ? 0.697 0.618 14.013 1.00 84.25 105 ALA A O 1
ATOM 818 N N . LEU A 1 106 ? 1.315 -0.276 12.033 1.00 82.88 106 LEU A N 1
ATOM 819 C CA . LEU A 1 106 ? 0.285 -1.319 11.996 1.00 82.88 106 LEU A CA 1
ATOM 820 C C . LEU A 1 106 ? 0.409 -2.278 13.187 1.00 82.88 106 LEU A C 1
ATOM 822 O O . LEU A 1 106 ? -0.585 -2.561 13.848 1.00 82.88 106 LEU A O 1
ATOM 826 N N . THR A 1 107 ? 1.620 -2.746 13.499 1.00 80.88 107 THR A N 1
ATOM 827 C CA . THR A 1 107 ? 1.846 -3.667 14.627 1.00 80.88 107 THR A CA 1
ATOM 828 C C . THR A 1 107 ? 1.689 -3.000 15.991 1.00 80.88 107 THR A C 1
ATOM 830 O O . THR A 1 107 ? 1.375 -3.674 16.966 1.00 80.88 107 THR A O 1
ATOM 833 N N . SER A 1 108 ? 1.905 -1.684 16.072 1.00 74.00 108 SER A N 1
ATO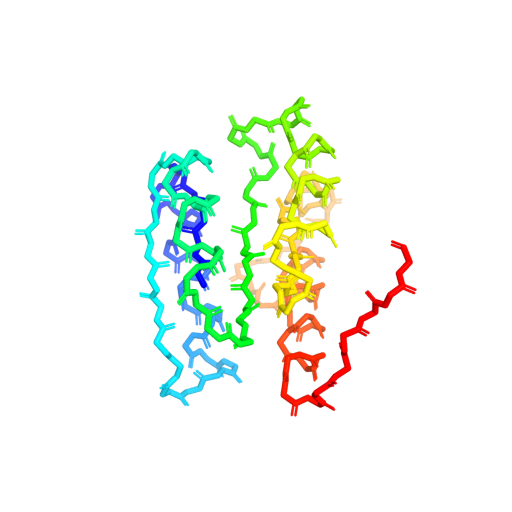M 834 C CA . SER A 1 108 ? 1.794 -0.914 17.319 1.00 74.00 108 SER A CA 1
ATOM 835 C C . SER A 1 108 ? 0.368 -0.429 17.612 1.00 74.00 108 SER A C 1
ATOM 837 O O . SER A 1 108 ? 0.145 0.197 18.644 1.00 74.00 108 SER A O 1
ATOM 839 N N . GLY A 1 109 ? -0.598 -0.681 16.717 1.00 64.06 109 GLY A N 1
ATOM 840 C CA . GLY A 1 109 ? -1.993 -0.255 16.887 1.00 64.06 109 GLY A CA 1
ATOM 841 C C . GLY A 1 109 ? -2.204 1.264 16.840 1.00 64.06 109 GLY A C 1
ATOM 842 O O . GLY A 1 109 ? -3.224 1.755 17.318 1.00 64.06 109 GLY A O 1
ATOM 843 N N . HIS A 1 110 ? -1.251 2.024 16.292 1.00 53.22 110 HIS A N 1
ATOM 844 C CA . HIS A 1 110 ? -1.333 3.481 16.239 1.00 53.22 110 HIS A CA 1
ATOM 845 C C . HIS A 1 110 ? -1.999 3.904 14.925 1.00 53.22 110 HIS A C 1
ATOM 847 O O . HIS A 1 110 ? -1.351 3.933 13.881 1.00 53.22 110 HIS A O 1
ATOM 853 N N . ILE A 1 111 ? -3.302 4.191 14.970 1.00 53.28 111 ILE A N 1
ATOM 854 C CA . ILE A 1 111 ? -4.036 4.827 13.868 1.00 53.28 111 ILE A CA 1
ATOM 855 C C . ILE A 1 111 ? -3.871 6.342 14.037 1.00 53.28 111 ILE A C 1
ATOM 857 O O . ILE A 1 111 ? -4.431 6.885 14.992 1.00 53.28 111 ILE A O 1
ATOM 861 N N . PRO A 1 112 ? -3.104 7.043 13.177 1.00 41.66 112 PRO A N 1
ATOM 862 C CA . PRO A 1 112 ? -3.027 8.493 13.243 1.00 41.66 112 PRO A CA 1
ATOM 863 C C . PRO A 1 112 ? -4.357 9.064 12.745 1.00 41.66 112 PRO A C 1
ATOM 865 O O . PRO A 1 112 ? -4.736 8.858 11.592 1.00 41.66 112 PRO A O 1
ATOM 868 N N . LEU A 1 113 ? -5.070 9.746 13.637 1.00 39.41 113 LEU A N 1
ATOM 869 C CA . LEU A 1 113 ? -6.158 10.659 13.302 1.00 39.41 113 LEU A CA 1
ATOM 870 C C . LEU A 1 113 ? -5.526 12.023 13.011 1.00 39.41 113 LEU A C 1
ATOM 872 O O . LEU A 1 113 ? -5.241 12.756 13.952 1.00 39.41 113 LEU A O 1
ATOM 876 N N . ASP A 1 114 ? -5.307 12.340 11.737 1.00 37.62 114 ASP A N 1
ATOM 877 C CA . ASP A 1 114 ? -5.101 13.716 11.261 1.00 37.62 114 ASP A CA 1
ATOM 878 C C . ASP A 1 114 ? -5.895 13.951 9.967 1.00 37.62 114 ASP A C 1
ATOM 880 O O . ASP A 1 114 ? -5.654 13.230 8.966 1.00 37.62 114 ASP A O 1
#

Foldseek 3Di:
DEADDDPVVVVVVVVLCCVLPPPDDDDYDPDLVVVLVVLLVDAQDEYEAECVVPVPCVVVSVVSCCPRRLSYHYHYQDQVCQVVDPNPVDCPRPSNVSVSVSVVCSVVVPRDDD

Radius of gyration: 13.57 Å; chains: 1; bounding box: 39×28×29 Å